Protein AF-A0A497J3U7-F1 (afdb_monomer)

Solvent-accessible surface area (backbone atoms only — not comparable to full-atom values): 6520 Å² total; per-residue (Å²): 131,56,75,64,60,51,53,58,57,56,73,70,53,87,47,72,65,55,49,49,55,50,43,48,68,78,39,60,72,33,72,82,31,69,68,55,36,50,53,52,45,35,46,75,74,69,71,41,90,77,84,72,65,61,58,46,70,77,36,98,50,62,67,81,52,70,65,60,56,50,49,52,52,49,58,45,38,74,74,70,42,89,62,80,85,50,68,68,59,48,52,53,50,53,53,51,53,52,53,52,57,52,54,71,68,77,111

Mean predicted aligned error: 8.09 Å

pLDDT: mean 82.5, std 11.0, range [46.22, 96.75]

Structure (mmCIF, N/CA/C/O backbone):
data_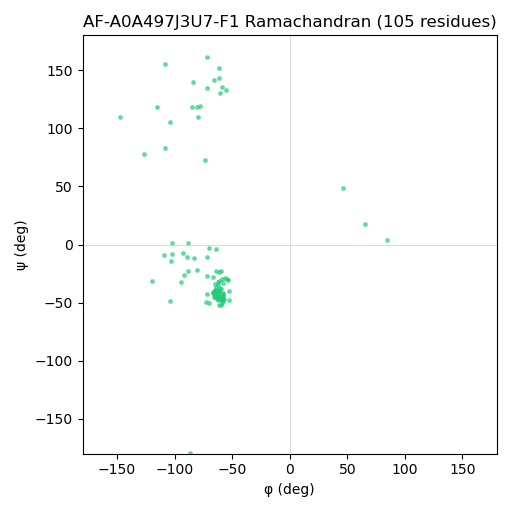AF-A0A497J3U7-F1
#
_entry.id   AF-A0A497J3U7-F1
#
loop_
_atom_site.group_PDB
_atom_site.id
_atom_site.type_symbol
_atom_site.label_atom_id
_atom_site.label_alt_id
_atom_site.label_comp_id
_atom_site.label_asym_id
_atom_site.label_entity_id
_atom_site.label_seq_id
_atom_site.pdbx_PDB_ins_code
_atom_site.Cartn_x
_atom_site.Cartn_y
_atom_site.Cartn_z
_atom_site.occupancy
_atom_site.B_iso_or_equiv
_atom_site.auth_seq_id
_atom_site.auth_comp_id
_atom_site.auth_asym_id
_atom_site.auth_atom_id
_atom_site.pdbx_PDB_model_num
ATOM 1 N N . MET A 1 1 ? 17.984 -18.707 -13.369 1.00 55.88 1 MET A N 1
ATOM 2 C CA . MET A 1 1 ? 16.718 -18.991 -12.676 1.00 55.88 1 MET A CA 1
ATOM 3 C C . MET A 1 1 ? 15.588 -18.721 -13.643 1.00 55.88 1 MET A C 1
ATOM 5 O O . MET 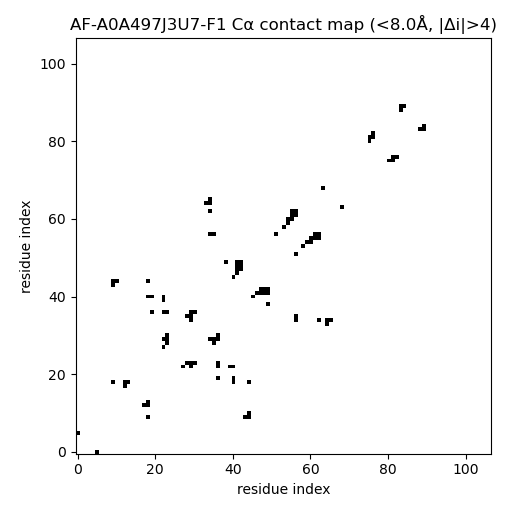A 1 1 ? 15.603 -17.660 -14.263 1.00 55.88 1 MET A O 1
ATOM 9 N N . SER A 1 2 ? 14.676 -19.670 -13.824 1.00 68.25 2 SER A N 1
ATOM 10 C CA . SER A 1 2 ? 13.475 -19.472 -14.640 1.00 68.25 2 SER A CA 1
ATOM 11 C C . SER A 1 2 ? 12.486 -18.536 -13.926 1.00 68.25 2 SER A C 1
ATOM 13 O O . SER A 1 2 ? 12.563 -18.333 -12.711 1.00 68.25 2 SER A O 1
ATOM 15 N N . ASN A 1 3 ? 11.542 -17.952 -14.672 1.00 68.00 3 ASN A N 1
ATOM 16 C CA . ASN A 1 3 ? 10.451 -17.163 -14.079 1.00 68.00 3 ASN A CA 1
ATOM 17 C C . ASN A 1 3 ? 9.610 -17.993 -13.091 1.00 68.00 3 ASN A C 1
ATOM 19 O O . ASN A 1 3 ? 9.103 -17.457 -12.112 1.00 68.00 3 ASN A O 1
ATOM 23 N N . GLU A 1 4 ? 9.520 -19.300 -13.319 1.00 67.06 4 GLU A N 1
ATOM 24 C CA . GLU A 1 4 ? 8.743 -20.243 -12.517 1.00 67.06 4 GLU A CA 1
ATOM 25 C C . GLU A 1 4 ? 9.390 -20.495 -11.141 1.00 67.06 4 GLU A C 1
ATOM 27 O O . GLU A 1 4 ? 8.727 -20.404 -10.108 1.00 67.06 4 GLU A O 1
ATOM 32 N N . GLU A 1 5 ? 10.719 -20.658 -11.094 1.00 66.38 5 GLU A N 1
ATOM 33 C CA . GLU A 1 5 ? 11.487 -20.769 -9.840 1.00 66.38 5 GLU A CA 1
ATOM 34 C C . GLU A 1 5 ? 11.383 -19.496 -8.982 1.00 66.38 5 GLU A C 1
ATOM 36 O O . GLU A 1 5 ? 11.357 -19.542 -7.747 1.00 66.38 5 GLU A O 1
ATOM 41 N N . ILE A 1 6 ? 11.318 -18.335 -9.640 1.00 67.56 6 ILE A N 1
ATOM 42 C CA . ILE A 1 6 ? 11.141 -17.037 -8.986 1.00 67.56 6 ILE A CA 1
ATOM 43 C C . ILE A 1 6 ? 9.763 -16.951 -8.319 1.00 67.56 6 ILE A C 1
ATOM 45 O O . ILE A 1 6 ? 9.666 -16.517 -7.167 1.00 67.56 6 ILE A O 1
ATOM 49 N N . GLU A 1 7 ? 8.710 -17.377 -9.012 1.00 68.62 7 GLU A N 1
ATOM 50 C CA . GLU A 1 7 ? 7.343 -17.350 -8.489 1.00 68.62 7 GLU A CA 1
ATOM 51 C C . GLU A 1 7 ? 7.155 -18.294 -7.296 1.00 68.62 7 GLU A C 1
ATOM 53 O O . GLU A 1 7 ? 6.533 -17.917 -6.297 1.00 68.62 7 GLU A O 1
ATOM 58 N N . GLU A 1 8 ? 7.737 -19.492 -7.339 1.00 70.56 8 GLU A N 1
ATOM 59 C CA . GLU A 1 8 ? 7.705 -20.418 -6.204 1.00 70.56 8 GLU A CA 1
ATOM 60 C C . GLU A 1 8 ? 8.468 -19.889 -4.985 1.00 70.56 8 GLU A C 1
ATOM 62 O O . GLU A 1 8 ? 7.991 -20.012 -3.852 1.00 70.56 8 GLU A O 1
ATOM 67 N N . GLY A 1 9 ? 9.627 -19.259 -5.200 1.00 68.75 9 GLY A N 1
ATOM 68 C CA . GLY A 1 9 ? 10.395 -18.615 -4.134 1.00 68.75 9 GLY A CA 1
ATOM 69 C C . GLY A 1 9 ? 9.630 -17.464 -3.474 1.00 68.75 9 GLY A C 1
ATOM 70 O O . GLY A 1 9 ? 9.624 -17.343 -2.248 1.00 68.75 9 GLY A O 1
ATOM 71 N N . VAL A 1 10 ? 8.919 -16.663 -4.273 1.00 72.88 10 VAL A N 1
ATOM 72 C CA . VAL A 1 10 ? 8.067 -15.555 -3.811 1.00 72.88 10 VAL A CA 1
ATOM 73 C C . VAL A 1 10 ? 6.931 -16.042 -2.905 1.00 72.88 10 VAL A C 1
ATOM 75 O O . VAL A 1 10 ? 6.683 -15.429 -1.863 1.00 72.88 10 VAL A O 1
ATOM 78 N N . LYS A 1 11 ? 6.289 -17.172 -3.232 1.00 72.81 11 LYS A N 1
ATOM 79 C CA . LYS A 1 11 ? 5.196 -17.750 -2.424 1.00 72.81 11 LYS A CA 1
ATOM 80 C C . LYS A 1 11 ? 5.625 -18.150 -1.005 1.00 72.81 11 LYS A C 1
ATOM 82 O O . LYS A 1 11 ? 4.779 -18.213 -0.116 1.00 72.81 11 LYS A O 1
ATOM 87 N N . ARG A 1 12 ? 6.918 -18.406 -0.767 1.00 76.38 12 ARG A N 1
ATOM 88 C CA . ARG A 1 12 ? 7.447 -18.827 0.547 1.00 76.38 12 ARG A CA 1
ATOM 89 C C . ARG A 1 12 ? 7.716 -17.663 1.512 1.00 76.38 12 ARG A C 1
ATOM 91 O O . ARG A 1 12 ? 7.939 -17.917 2.694 1.00 76.38 12 ARG A O 1
ATOM 98 N N . LEU A 1 13 ? 7.690 -16.413 1.041 1.00 82.19 13 LEU A N 1
ATOM 99 C CA . LEU A 1 13 ? 7.988 -15.224 1.850 1.00 82.19 13 LEU A CA 1
ATOM 100 C C . LEU A 1 13 ? 6.789 -14.843 2.733 1.00 82.19 13 LEU A C 1
ATOM 102 O O . LEU A 1 13 ? 5.700 -14.519 2.237 1.00 82.19 13 LEU A O 1
ATOM 106 N N . LYS A 1 14 ? 6.999 -14.856 4.053 1.00 78.19 14 LYS A N 1
ATOM 107 C CA . LYS A 1 14 ? 5.935 -14.711 5.057 1.00 78.19 14 LYS A CA 1
ATOM 108 C C . LYS A 1 14 ? 5.765 -13.273 5.527 1.00 78.19 14 LYS A C 1
ATOM 110 O O . LYS A 1 14 ? 4.645 -12.880 5.849 1.00 78.19 14 LYS A O 1
ATOM 115 N N . THR A 1 15 ? 6.840 -12.487 5.565 1.00 89.25 15 THR A N 1
ATOM 116 C CA . THR A 1 15 ? 6.798 -11.115 6.097 1.00 89.25 15 THR A CA 1
ATOM 117 C C . THR A 1 15 ? 6.909 -10.055 5.001 1.00 89.25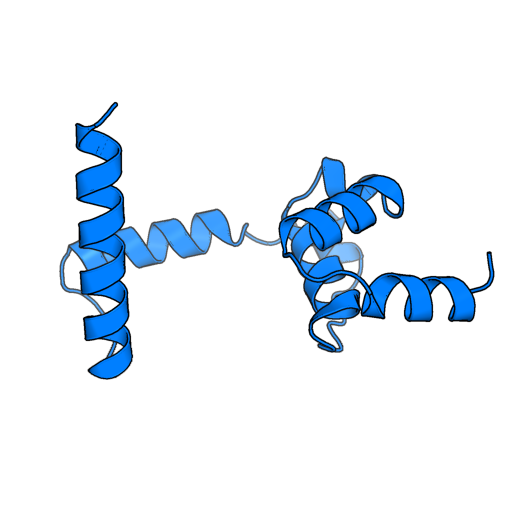 15 THR A C 1
ATOM 119 O O . THR A 1 15 ? 7.461 -10.289 3.925 1.00 89.25 15 THR A O 1
ATOM 122 N N . ILE A 1 16 ? 6.393 -8.852 5.276 1.00 89.69 16 ILE A N 1
ATOM 123 C CA . ILE A 1 16 ? 6.553 -7.695 4.378 1.00 89.69 16 ILE A CA 1
ATOM 124 C C . ILE A 1 16 ? 8.042 -7.373 4.189 1.00 89.69 16 ILE A C 1
ATOM 126 O O . ILE A 1 16 ? 8.466 -7.067 3.079 1.00 89.69 16 ILE A O 1
ATOM 130 N N . GLU A 1 17 ? 8.848 -7.492 5.246 1.00 91.19 17 GLU A N 1
ATOM 131 C CA . GLU A 1 17 ? 10.288 -7.231 5.196 1.00 91.19 17 GLU A CA 1
ATOM 132 C C . GLU A 1 17 ? 11.015 -8.192 4.247 1.00 91.19 17 GLU A C 1
ATOM 134 O O . GLU A 1 17 ? 11.791 -7.755 3.400 1.00 91.19 17 GLU A O 1
ATOM 139 N N . GLU A 1 18 ? 10.731 -9.493 4.335 1.00 92.44 18 GLU A N 1
ATOM 140 C CA . GLU A 1 18 ? 11.293 -10.508 3.438 1.00 92.44 18 GLU A CA 1
ATOM 141 C C . GLU A 1 18 ? 10.956 -10.217 1.970 1.00 92.44 18 GLU A C 1
ATOM 143 O O . GLU A 1 18 ? 11.823 -10.286 1.095 1.00 92.44 18 GLU A O 1
ATOM 148 N N . ARG A 1 19 ? 9.707 -9.825 1.709 1.00 93.19 19 ARG A N 1
ATOM 149 C CA . ARG A 1 19 ? 9.217 -9.441 0.380 1.00 93.19 19 ARG A CA 1
ATOM 150 C C . ARG A 1 19 ? 9.914 -8.193 -0.153 1.00 93.19 19 ARG A C 1
ATOM 152 O O . ARG A 1 19 ? 10.365 -8.183 -1.298 1.00 93.19 19 ARG A O 1
ATOM 159 N N . VAL A 1 20 ? 10.072 -7.165 0.679 1.00 94.75 20 VAL A N 1
ATOM 160 C CA . VAL A 1 20 ? 10.804 -5.941 0.318 1.00 94.75 20 VAL A CA 1
ATOM 161 C C . VAL A 1 20 ? 12.279 -6.248 0.058 1.00 94.75 20 VAL A C 1
ATOM 163 O O . VAL A 1 20 ? 12.811 -5.831 -0.969 1.00 94.75 20 VAL A O 1
ATOM 166 N N . ARG A 1 21 ? 12.936 -7.038 0.915 1.00 94.62 21 ARG A N 1
ATOM 167 C CA . ARG A 1 21 ? 14.334 -7.457 0.722 1.00 94.62 21 ARG A CA 1
ATOM 168 C C . ARG A 1 21 ? 14.514 -8.196 -0.605 1.00 94.62 21 ARG A C 1
ATOM 170 O O . ARG A 1 21 ? 15.475 -7.931 -1.329 1.00 94.62 21 ARG A O 1
ATOM 177 N N . TRP A 1 22 ? 13.578 -9.079 -0.953 1.00 94.50 22 TRP A N 1
ATOM 178 C CA . TRP A 1 22 ? 13.578 -9.770 -2.240 1.00 94.50 22 TRP A CA 1
ATOM 179 C C . TRP A 1 22 ? 13.453 -8.789 -3.418 1.00 94.50 22 TRP A C 1
ATOM 181 O O . TRP A 1 22 ? 14.234 -8.889 -4.366 1.00 94.50 22 TRP A O 1
ATOM 191 N N . LEU A 1 23 ? 12.561 -7.794 -3.350 1.00 93.81 23 LEU A N 1
ATOM 192 C CA . LEU A 1 23 ? 12.433 -6.771 -4.399 1.00 93.81 23 LEU A CA 1
ATOM 193 C C . LEU A 1 23 ? 13.701 -5.938 -4.562 1.00 93.81 23 LEU A C 1
ATOM 195 O O . LEU A 1 23 ? 14.197 -5.802 -5.675 1.00 93.81 23 LEU A O 1
ATOM 199 N N . LEU A 1 24 ? 14.267 -5.439 -3.461 1.00 94.56 24 LEU A N 1
ATOM 200 C CA . LEU A 1 24 ? 15.488 -4.631 -3.493 1.00 94.56 24 LEU A CA 1
ATOM 201 C C . LEU A 1 24 ? 16.676 -5.414 -4.069 1.00 94.56 24 LEU A C 1
ATOM 203 O O . LEU A 1 24 ? 17.554 -4.825 -4.707 1.00 94.56 24 LEU A O 1
ATOM 207 N N . LYS A 1 25 ? 16.724 -6.736 -3.864 1.00 94.44 25 LYS A N 1
ATOM 208 C CA . LYS A 1 25 ? 17.752 -7.608 -4.446 1.00 94.44 25 LYS A CA 1
ATOM 209 C C . LYS A 1 25 ? 17.546 -7.819 -5.950 1.00 94.44 25 LYS A C 1
ATOM 211 O O . LYS A 1 25 ? 18.503 -7.655 -6.699 1.00 94.44 25 LYS A O 1
ATOM 216 N N . ASN A 1 26 ? 16.332 -8.169 -6.377 1.00 91.12 26 ASN A N 1
ATOM 217 C CA . ASN A 1 26 ? 16.045 -8.609 -7.751 1.00 91.12 26 ASN A CA 1
ATOM 218 C C . ASN A 1 26 ? 15.705 -7.464 -8.721 1.00 91.12 26 ASN A C 1
ATOM 220 O O . ASN A 1 26 ? 15.889 -7.609 -9.926 1.00 91.12 26 ASN A O 1
ATOM 224 N N . PHE A 1 27 ? 15.256 -6.314 -8.216 1.00 89.81 27 PHE A N 1
ATOM 225 C CA . PHE A 1 27 ? 14.931 -5.126 -9.006 1.00 89.81 27 PHE A CA 1
ATOM 226 C C . PHE A 1 27 ? 15.685 -3.904 -8.459 1.00 89.81 27 PHE A C 1
ATOM 228 O O . PHE A 1 27 ? 15.085 -3.072 -7.788 1.00 89.81 27 PHE A O 1
ATOM 235 N N . PRO A 1 28 ? 16.990 -3.730 -8.748 1.00 90.19 28 PRO A N 1
ATOM 236 C CA . PRO A 1 28 ? 17.807 -2.673 -8.137 1.00 90.19 28 PRO A CA 1
ATOM 237 C C . PRO A 1 28 ? 17.243 -1.253 -8.280 1.00 90.19 28 PRO A C 1
ATOM 239 O O . PRO A 1 28 ? 17.433 -0.424 -7.395 1.00 90.19 28 PRO A O 1
ATOM 242 N N . ALA A 1 29 ? 16.495 -0.985 -9.352 1.00 85.19 29 ALA A N 1
ATOM 243 C CA . ALA A 1 29 ? 15.791 0.275 -9.567 1.00 85.19 29 ALA A CA 1
ATOM 244 C C . ALA A 1 29 ? 14.828 0.649 -8.420 1.00 85.19 29 ALA A C 1
ATOM 246 O O . ALA A 1 29 ? 14.622 1.831 -8.164 1.00 85.19 29 ALA A O 1
ATOM 247 N N . THR A 1 30 ? 14.265 -0.327 -7.695 1.00 89.50 30 THR A N 1
ATOM 248 C CA . THR A 1 30 ? 13.350 -0.072 -6.567 1.00 89.50 30 THR A CA 1
ATOM 249 C C . THR A 1 30 ? 14.063 0.481 -5.336 1.00 89.50 30 THR A C 1
ATOM 251 O O . THR A 1 30 ? 13.400 0.904 -4.400 1.00 89.50 30 THR A O 1
ATOM 254 N N . ARG A 1 31 ? 15.403 0.474 -5.302 1.00 90.62 31 ARG A N 1
ATOM 255 C CA . ARG A 1 31 ? 16.185 1.076 -4.207 1.00 90.62 31 ARG A CA 1
ATOM 256 C C .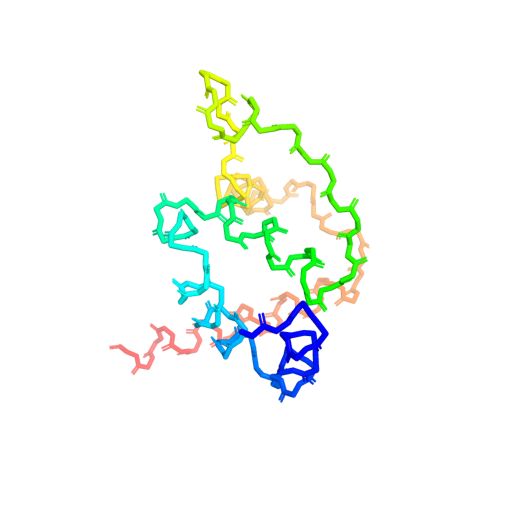 ARG A 1 31 ? 16.152 2.600 -4.239 1.00 90.62 31 ARG A C 1
ATOM 258 O O . ARG A 1 31 ? 16.332 3.229 -3.207 1.00 90.62 31 ARG A O 1
ATOM 265 N N . ASN A 1 32 ? 15.953 3.169 -5.426 1.00 86.56 32 ASN A N 1
ATOM 266 C CA . ASN A 1 32 ? 16.035 4.608 -5.660 1.00 86.56 32 ASN A CA 1
ATOM 267 C C . ASN A 1 32 ? 14.654 5.268 -5.769 1.00 86.56 32 ASN A C 1
ATOM 269 O O . ASN A 1 32 ? 14.577 6.492 -5.853 1.00 86.56 32 ASN A O 1
ATOM 273 N N . ASP A 1 33 ? 13.578 4.477 -5.816 1.00 85.06 33 ASP A N 1
ATOM 274 C CA . ASP A 1 33 ? 12.225 4.975 -6.044 1.00 85.06 33 ASP A CA 1
ATOM 275 C C . ASP A 1 33 ? 11.179 4.132 -5.293 1.00 85.06 33 ASP A C 1
ATOM 277 O O . ASP A 1 33 ? 10.877 2.990 -5.660 1.00 85.06 33 ASP A O 1
ATOM 281 N N . ASP A 1 34 ? 10.595 4.731 -4.253 1.00 86.38 34 ASP A N 1
ATOM 282 C CA . ASP A 1 34 ? 9.544 4.123 -3.428 1.00 86.38 34 ASP A CA 1
ATOM 283 C C . ASP A 1 34 ? 8.267 3.816 -4.222 1.00 86.38 34 ASP A C 1
ATOM 285 O O . ASP A 1 34 ? 7.567 2.842 -3.936 1.00 86.38 34 ASP A O 1
ATOM 289 N N . THR A 1 35 ? 7.949 4.630 -5.233 1.00 85.56 35 THR A N 1
ATOM 290 C CA . THR A 1 35 ? 6.793 4.401 -6.110 1.00 85.56 35 THR A CA 1
ATOM 291 C C . THR A 1 35 ? 7.016 3.123 -6.901 1.00 85.56 35 THR A C 1
ATOM 293 O O . THR A 1 35 ? 6.123 2.279 -6.988 1.00 85.56 35 THR A O 1
ATOM 296 N N . TRP A 1 36 ? 8.226 2.933 -7.425 1.00 85.81 36 TRP A N 1
ATOM 297 C CA . TRP A 1 36 ? 8.575 1.715 -8.143 1.00 85.81 36 TRP A CA 1
ATOM 298 C C . TRP A 1 36 ? 8.595 0.482 -7.240 1.00 85.81 36 TRP A C 1
ATOM 300 O O . TRP A 1 36 ? 8.086 -0.572 -7.632 1.00 85.81 36 TRP A O 1
ATOM 310 N N . LEU A 1 37 ? 9.117 0.617 -6.017 1.00 90.12 37 LEU A N 1
ATOM 311 C CA . LEU A 1 37 ? 9.073 -0.445 -5.013 1.00 90.12 37 LEU A CA 1
ATOM 312 C C . LEU A 1 37 ? 7.632 -0.885 -4.723 1.00 90.12 37 LEU A C 1
ATOM 314 O O . LEU A 1 37 ? 7.341 -2.081 -4.737 1.00 90.12 37 LEU A O 1
ATOM 318 N N . LEU A 1 38 ? 6.724 0.073 -4.525 1.00 89.88 38 LEU A N 1
ATOM 319 C CA . LEU A 1 38 ? 5.314 -0.183 -4.234 1.00 89.88 38 LEU A CA 1
ATOM 320 C C . LEU A 1 38 ? 4.600 -0.884 -5.401 1.00 89.88 38 LEU A C 1
ATOM 322 O O . LEU A 1 38 ? 3.917 -1.886 -5.198 1.00 89.88 38 LEU A O 1
ATOM 326 N N . ILE A 1 39 ? 4.809 -0.404 -6.631 1.00 86.69 39 ILE A N 1
ATOM 327 C CA . ILE A 1 39 ? 4.227 -1.000 -7.844 1.00 86.69 39 ILE A CA 1
ATOM 328 C C . ILE A 1 39 ? 4.683 -2.451 -8.001 1.00 86.69 39 ILE A C 1
ATOM 330 O O . ILE A 1 39 ? 3.871 -3.340 -8.269 1.00 86.69 39 ILE A O 1
ATOM 334 N N . ARG A 1 40 ? 5.981 -2.710 -7.809 1.00 87.62 40 ARG A N 1
ATOM 335 C CA . ARG A 1 40 ? 6.530 -4.066 -7.875 1.00 87.62 40 ARG A CA 1
ATOM 336 C C . ARG A 1 40 ? 5.985 -4.948 -6.761 1.00 87.62 40 ARG A C 1
ATOM 338 O O . ARG A 1 40 ? 5.661 -6.101 -7.029 1.00 87.62 40 ARG A O 1
ATOM 345 N N . TYR A 1 41 ? 5.821 -4.413 -5.557 1.00 91.38 41 TYR A N 1
ATOM 346 C CA . TYR A 1 41 ? 5.229 -5.157 -4.453 1.00 91.38 41 TYR A CA 1
ATOM 347 C C . TYR A 1 41 ? 3.809 -5.625 -4.782 1.00 91.38 41 TYR A C 1
ATOM 349 O O . TYR A 1 41 ? 3.526 -6.820 -4.707 1.00 91.38 41 TYR A O 1
ATOM 357 N N . TRP A 1 42 ? 2.941 -4.716 -5.227 1.00 88.88 42 TRP A N 1
ATOM 358 C CA . TRP A 1 42 ? 1.561 -5.059 -5.574 1.00 88.88 42 TRP A CA 1
ATOM 359 C C . TRP A 1 42 ? 1.469 -6.077 -6.706 1.00 88.88 42 TRP A C 1
ATOM 361 O O . TRP A 1 42 ? 0.667 -7.007 -6.637 1.00 88.88 42 TRP A O 1
ATOM 371 N N . LYS A 1 43 ? 2.332 -5.934 -7.717 1.00 85.38 43 LYS A N 1
ATOM 372 C CA . LYS A 1 43 ? 2.394 -6.858 -8.849 1.00 85.38 43 LYS A CA 1
ATOM 373 C C . LYS A 1 43 ? 2.836 -8.265 -8.438 1.00 85.38 43 LYS A C 1
ATOM 375 O O . LYS A 1 43 ? 2.266 -9.235 -8.921 1.00 85.38 43 LYS A O 1
ATOM 380 N N . HIS A 1 44 ? 3.858 -8.380 -7.589 1.00 86.12 44 HIS A N 1
ATOM 381 C CA . HIS A 1 44 ? 4.486 -9.668 -7.278 1.00 86.12 44 HIS A CA 1
ATOM 382 C C . HIS A 1 44 ? 3.880 -10.387 -6.065 1.00 86.12 44 HIS A C 1
ATOM 384 O O . HIS A 1 44 ? 3.956 -11.610 -6.008 1.00 86.12 44 HIS A O 1
ATOM 390 N N . PHE A 1 45 ? 3.284 -9.669 -5.108 1.00 88.94 45 PHE A N 1
ATOM 391 C CA . PHE A 1 45 ? 2.814 -10.270 -3.851 1.00 88.94 45 PHE A CA 1
ATOM 392 C C . PHE A 1 45 ? 1.317 -10.134 -3.599 1.00 88.94 45 PHE A C 1
ATOM 394 O O . PHE A 1 45 ? 0.740 -11.024 -2.980 1.00 88.94 45 PHE A O 1
ATOM 401 N N . ASP A 1 46 ? 0.691 -9.059 -4.079 1.00 85.50 46 ASP A N 1
ATOM 402 C CA . ASP A 1 46 ? -0.737 -8.811 -3.837 1.00 85.50 46 ASP A CA 1
ATOM 403 C C . ASP A 1 46 ? -1.607 -9.167 -5.055 1.00 85.50 46 ASP A C 1
ATOM 405 O O . ASP A 1 46 ? -2.824 -9.004 -5.019 1.00 85.50 46 ASP A O 1
ATOM 409 N N . GLY A 1 47 ? -0.992 -9.665 -6.136 1.00 79.88 47 GLY A N 1
ATOM 410 C CA . GLY A 1 47 ? -1.686 -10.123 -7.343 1.00 79.88 47 GLY A CA 1
ATOM 411 C C . GLY A 1 47 ? -2.414 -9.012 -8.098 1.00 79.88 47 GLY A C 1
ATOM 412 O O . GLY A 1 47 ? -3.294 -9.298 -8.907 1.00 79.88 47 GLY A O 1
ATOM 413 N N . LEU A 1 48 ? -2.079 -7.745 -7.838 1.00 77.69 48 LEU A N 1
ATOM 414 C CA . LEU A 1 48 ? -2.728 -6.617 -8.486 1.00 77.69 48 LEU A CA 1
ATOM 415 C C . LEU A 1 48 ? -2.107 -6.437 -9.882 1.00 77.69 48 LEU A C 1
ATOM 417 O O . LEU A 1 48 ? -0.906 -6.151 -9.970 1.00 77.69 48 LEU A O 1
ATOM 421 N N . PRO A 1 49 ? -2.879 -6.565 -10.981 1.00 70.88 49 PRO A N 1
ATOM 422 C CA . PRO A 1 49 ? -2.382 -6.313 -12.329 1.00 70.88 49 PRO A CA 1
ATOM 423 C C . PRO A 1 49 ? -2.229 -4.801 -12.535 1.00 70.88 49 PRO A C 1
ATOM 425 O O . PRO A 1 49 ? -3.017 -4.146 -13.212 1.00 70.88 49 PR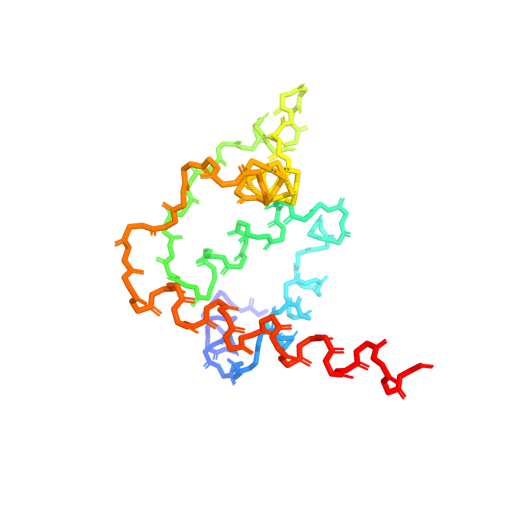O A O 1
ATOM 428 N N . VAL A 1 50 ? -1.219 -4.215 -11.893 1.00 68.31 50 VAL A N 1
ATOM 429 C CA . VAL A 1 50 ? -0.900 -2.796 -12.023 1.00 68.31 50 VAL A CA 1
ATOM 430 C C . VAL A 1 50 ? -0.138 -2.598 -13.322 1.00 68.31 50 VAL A C 1
ATOM 432 O O . VAL A 1 50 ? 1.025 -2.990 -13.441 1.00 68.31 50 VAL A O 1
ATOM 435 N N . PHE A 1 51 ? -0.788 -1.959 -14.292 1.00 71.19 51 PHE A N 1
ATOM 436 C CA . PHE A 1 51 ? -0.122 -1.432 -15.474 1.00 71.19 51 PHE A CA 1
ATOM 437 C C . PHE A 1 51 ? 0.018 0.082 -15.341 1.00 71.19 51 PHE A C 1
ATOM 439 O O . PHE A 1 51 ? -0.949 0.828 -15.483 1.00 71.19 51 PHE A O 1
ATOM 446 N N . ILE A 1 52 ? 1.236 0.536 -15.057 1.00 72.25 52 ILE A N 1
ATOM 447 C CA . ILE A 1 52 ? 1.593 1.953 -15.106 1.00 72.25 52 ILE A CA 1
ATOM 448 C C . ILE A 1 52 ? 2.631 2.093 -16.216 1.00 72.25 52 ILE A C 1
ATOM 450 O O . ILE A 1 52 ? 3.690 1.474 -16.112 1.00 72.25 52 ILE A O 1
ATOM 454 N N . PRO A 1 53 ? 2.350 2.865 -17.281 1.00 71.69 53 PRO A N 1
ATOM 455 C CA . PRO A 1 53 ? 3.315 3.061 -18.353 1.00 71.69 53 PRO A CA 1
ATOM 456 C C . PRO A 1 53 ? 4.617 3.664 -17.817 1.00 71.69 53 PRO A C 1
ATOM 458 O O . PRO A 1 53 ? 4.574 4.653 -17.081 1.00 71.69 53 PRO A O 1
ATOM 461 N N . ASP A 1 54 ? 5.762 3.137 -18.254 1.00 67.44 54 ASP A N 1
ATOM 462 C CA . ASP A 1 54 ? 7.089 3.524 -17.748 1.00 67.44 54 ASP A CA 1
ATOM 463 C C . ASP A 1 54 ? 7.348 5.035 -17.817 1.00 67.44 54 ASP A C 1
ATOM 465 O O . ASP A 1 54 ? 8.004 5.593 -16.944 1.00 67.44 54 ASP A O 1
ATOM 469 N N . LYS A 1 55 ? 6.756 5.741 -18.790 1.00 69.19 55 LYS A N 1
ATOM 470 C CA . LYS A 1 55 ? 6.841 7.209 -18.921 1.00 69.19 55 LYS A CA 1
ATOM 471 C C . LYS A 1 55 ? 6.303 7.998 -17.717 1.00 69.19 55 LYS A C 1
ATOM 473 O O . LYS A 1 55 ? 6.679 9.153 -17.552 1.00 69.19 55 LYS A O 1
ATOM 478 N N . PHE A 1 56 ? 5.418 7.413 -16.909 1.00 67.25 56 PHE A N 1
ATOM 479 C CA . PHE A 1 56 ? 4.892 8.033 -15.684 1.00 67.25 56 PHE A CA 1
ATOM 480 C C . PHE A 1 56 ? 5.747 7.724 -14.448 1.00 67.25 56 PHE A C 1
ATOM 482 O 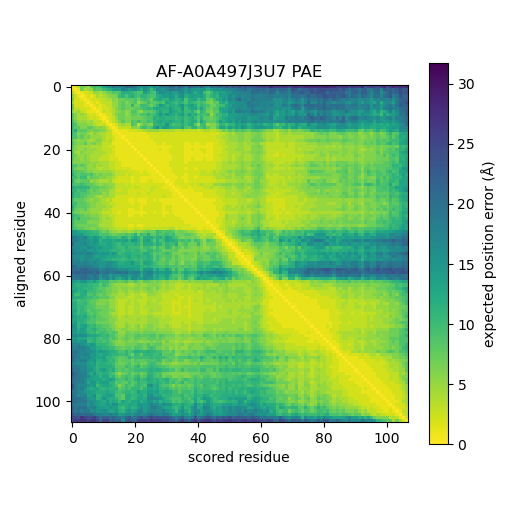O . PHE A 1 56 ? 5.547 8.313 -13.391 1.00 67.25 56 PHE A O 1
ATOM 489 N N . ILE A 1 57 ? 6.692 6.796 -14.580 1.00 65.38 57 ILE A N 1
ATOM 490 C CA . ILE A 1 57 ? 7.585 6.365 -13.503 1.00 65.38 57 ILE A CA 1
ATOM 491 C C . ILE A 1 57 ? 8.969 6.983 -13.733 1.00 65.38 57 ILE A C 1
ATOM 493 O O . ILE A 1 57 ? 9.514 7.636 -12.852 1.00 65.38 57 ILE A O 1
ATOM 497 N N . TRP A 1 58 ? 9.487 6.862 -14.957 1.00 61.12 58 TRP A N 1
ATOM 498 C CA . TRP A 1 58 ? 10.844 7.250 -15.354 1.00 61.12 58 TRP A CA 1
ATOM 499 C C . TRP A 1 58 ? 10.912 8.491 -16.258 1.00 61.12 58 TRP A C 1
ATOM 501 O O . TRP A 1 58 ? 12.001 8.986 -16.532 1.00 61.12 58 TRP A O 1
ATOM 511 N N . GLY A 1 59 ? 9.777 9.000 -16.748 1.00 58.56 59 GLY A N 1
ATOM 512 C CA . GLY A 1 59 ? 9.734 10.203 -17.587 1.00 58.56 59 GLY A CA 1
ATOM 513 C C . GLY A 1 59 ? 9.656 11.513 -16.791 1.00 58.56 59 GLY A C 1
ATOM 514 O O . GLY A 1 59 ? 9.561 11.527 -15.566 1.00 58.56 59 GLY A O 1
ATOM 515 N N . ASN A 1 60 ? 9.601 12.645 -17.502 1.00 55.47 60 ASN A N 1
ATOM 516 C CA . ASN A 1 60 ? 9.482 13.994 -16.913 1.00 55.47 60 ASN A CA 1
ATOM 517 C C . ASN A 1 60 ? 8.170 14.245 -16.139 1.00 55.47 60 ASN A C 1
ATOM 519 O O . ASN A 1 60 ? 7.993 15.310 -15.551 1.00 55.47 60 ASN A O 1
ATOM 523 N N . LYS A 1 61 ? 7.236 13.287 -16.135 1.00 60.31 61 LYS A N 1
ATOM 524 C CA . LYS A 1 61 ? 6.000 13.328 -15.348 1.00 60.31 61 LYS A CA 1
ATOM 525 C C . LYS A 1 61 ? 6.103 12.316 -14.211 1.00 60.31 61 LYS A C 1
ATOM 527 O O . LYS A 1 61 ? 5.614 11.199 -14.345 1.00 60.31 61 LYS A O 1
ATOM 532 N N . ARG A 1 62 ? 6.745 12.708 -13.108 1.00 68.19 62 ARG A N 1
ATOM 533 C CA . ARG A 1 62 ? 6.805 11.889 -11.890 1.00 68.19 62 ARG A CA 1
ATOM 534 C C . ARG A 1 62 ? 5.446 11.878 -11.197 1.00 68.19 62 ARG A C 1
ATOM 536 O O . ARG A 1 62 ? 4.827 12.929 -11.027 1.00 68.19 62 ARG A O 1
ATOM 543 N N . LEU A 1 63 ? 4.997 10.701 -10.776 1.00 79.56 63 LEU A N 1
ATOM 544 C CA . LEU A 1 63 ? 3.828 10.574 -9.910 1.00 79.56 63 LEU A CA 1
ATOM 545 C C . LEU A 1 63 ? 4.118 11.197 -8.537 1.00 79.56 63 LEU A C 1
ATOM 547 O O . LEU A 1 63 ? 5.214 11.060 -7.992 1.00 79.56 63 LEU A O 1
ATOM 551 N N . THR A 1 64 ? 3.122 11.868 -7.955 1.00 83.50 64 THR A N 1
ATOM 552 C CA . THR A 1 64 ? 3.207 12.325 -6.563 1.00 83.50 64 THR A CA 1
ATOM 553 C C . THR A 1 64 ? 3.381 11.118 -5.649 1.00 83.50 64 THR A C 1
ATOM 555 O O . THR A 1 64 ? 2.611 10.161 -5.736 1.00 83.50 64 THR A O 1
ATOM 558 N N . SER A 1 65 ? 4.360 11.168 -4.744 1.00 82.81 65 SER A 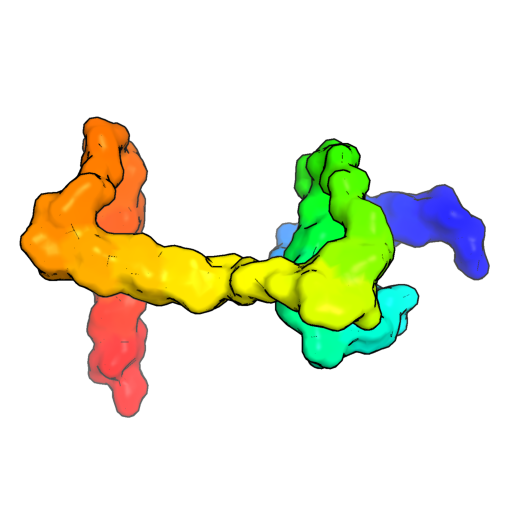N 1
ATOM 559 C CA . SER A 1 65 ? 4.634 10.035 -3.861 1.00 82.81 65 SER A CA 1
ATOM 560 C C . SER A 1 65 ? 3.438 9.705 -2.963 1.00 82.81 65 SER A C 1
ATOM 562 O O . SER A 1 65 ? 2.745 10.593 -2.445 1.00 82.81 65 SER A O 1
ATOM 564 N N . PHE A 1 66 ? 3.231 8.407 -2.731 1.00 85.81 66 PHE A N 1
ATOM 565 C CA . PHE A 1 66 ? 2.200 7.907 -1.820 1.00 85.81 66 PHE A CA 1
ATOM 566 C C . PHE A 1 66 ? 2.297 8.565 -0.438 1.00 85.81 66 PHE A C 1
ATOM 568 O O . PHE A 1 66 ? 1.286 8.952 0.145 1.00 85.81 66 PHE A O 1
ATOM 575 N N . GLU A 1 67 ? 3.516 8.758 0.062 1.00 86.56 67 GLU A N 1
ATOM 576 C CA . GLU A 1 67 ? 3.783 9.376 1.358 1.00 86.56 67 GLU A CA 1
ATOM 577 C C . GLU A 1 67 ? 3.347 10.841 1.437 1.00 86.56 67 GLU A C 1
ATOM 579 O O . GLU A 1 67 ? 2.783 11.267 2.448 1.00 86.56 67 GLU A O 1
ATOM 584 N N . SER A 1 68 ? 3.538 11.613 0.368 1.00 89.44 68 SER A N 1
ATOM 585 C CA . SER A 1 68 ? 3.053 12.994 0.310 1.00 89.44 68 SER A CA 1
ATOM 586 C C . SER A 1 68 ? 1.525 13.048 0.344 1.00 89.44 68 SER A C 1
ATOM 588 O O . SER A 1 68 ? 0.956 13.809 1.131 1.00 89.44 68 SER A O 1
ATOM 590 N N . ILE A 1 69 ? 0.852 12.177 -0.415 1.00 92.25 69 ILE A N 1
ATOM 591 C CA . ILE A 1 69 ? -0.615 12.047 -0.391 1.00 92.25 69 ILE A CA 1
ATOM 592 C C . ILE A 1 69 ? -1.092 11.599 1.000 1.00 92.25 69 ILE A C 1
ATOM 594 O O . ILE A 1 69 ? -2.037 12.164 1.559 1.00 92.25 69 ILE A O 1
ATOM 598 N N . ARG A 1 70 ? -0.417 10.611 1.602 1.00 93.25 70 ARG A N 1
ATOM 599 C CA . ARG A 1 70 ? -0.723 10.092 2.941 1.00 93.25 70 ARG A CA 1
ATOM 600 C C . ARG A 1 70 ? -0.625 11.190 3.997 1.00 93.25 70 ARG A C 1
ATOM 602 O O . ARG A 1 70 ? -1.554 11.326 4.796 1.00 93.25 70 ARG A O 1
ATOM 609 N N . ARG A 1 71 ? 0.458 11.974 3.995 1.00 92.56 71 ARG A N 1
ATOM 610 C CA . ARG A 1 71 ? 0.666 13.100 4.920 1.00 92.56 71 ARG A CA 1
ATOM 611 C C . ARG A 1 71 ? -0.376 14.196 4.725 1.00 92.56 71 ARG A C 1
ATOM 613 O O . ARG A 1 71 ? -0.935 14.673 5.710 1.00 92.56 71 ARG A O 1
ATOM 620 N N . ALA A 1 72 ? -0.697 14.550 3.479 1.00 96.75 72 ALA A N 1
ATOM 621 C CA . ALA A 1 72 ? -1.745 15.525 3.186 1.00 96.75 72 ALA A CA 1
ATOM 622 C C . ALA A 1 72 ? -3.099 15.078 3.761 1.00 96.75 72 ALA A C 1
ATOM 624 O O . ALA A 1 72 ? -3.735 15.830 4.500 1.00 96.75 72 ALA A O 1
ATOM 625 N N . ARG A 1 73 ? -3.487 13.814 3.533 1.00 94.81 73 ARG A N 1
ATOM 626 C CA . ARG A 1 73 ? -4.703 13.226 4.117 1.00 94.81 73 ARG A CA 1
ATOM 627 C C . ARG A 1 73 ? -4.693 13.286 5.644 1.00 94.81 73 ARG A C 1
ATOM 629 O O . ARG A 1 73 ? -5.707 13.623 6.244 1.00 94.81 73 ARG A O 1
ATOM 636 N N . GLN A 1 74 ? -3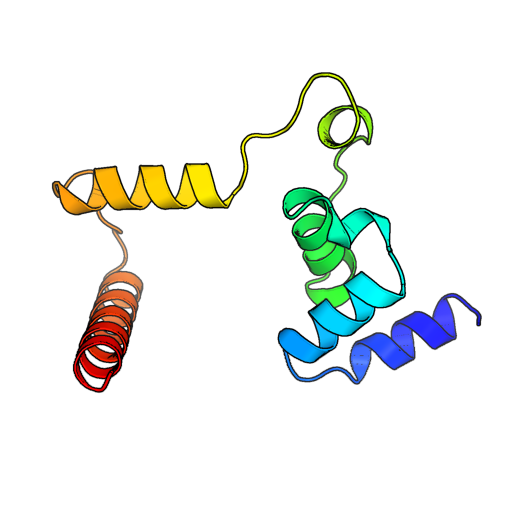.568 12.961 6.283 1.00 91.94 74 GLN A N 1
ATOM 637 C CA . GLN A 1 74 ? -3.445 13.036 7.742 1.00 91.94 74 GLN A CA 1
ATOM 638 C C . GLN A 1 74 ? -3.622 14.466 8.260 1.00 91.94 74 GLN A C 1
ATOM 640 O O . GLN A 1 74 ? -4.321 14.657 9.250 1.00 91.94 74 GLN A O 1
ATOM 645 N N . LYS A 1 75 ? -3.048 15.465 7.578 1.00 96.00 75 LYS A N 1
ATOM 646 C CA . LYS A 1 75 ? -3.175 16.882 7.947 1.00 96.00 75 LYS A CA 1
ATOM 647 C C . LYS A 1 75 ? -4.619 17.376 7.850 1.00 96.00 75 LYS A C 1
ATOM 649 O O . LYS A 1 75 ? -5.067 18.078 8.747 1.00 96.00 75 LYS A O 1
ATOM 654 N N . ILE A 1 76 ? -5.333 16.988 6.794 1.00 95.56 76 ILE A N 1
ATOM 655 C CA . ILE A 1 76 ? -6.763 17.287 6.614 1.00 95.56 76 ILE A CA 1
ATOM 656 C C . ILE A 1 76 ? -7.573 16.652 7.755 1.00 95.56 76 ILE A C 1
ATOM 658 O O . ILE A 1 76 ? -8.284 17.340 8.481 1.00 95.56 76 ILE A O 1
ATOM 662 N N . GLN A 1 77 ? -7.379 15.352 8.001 1.00 92.81 77 GLN A N 1
ATOM 663 C CA . GLN A 1 77 ? -8.130 14.625 9.031 1.00 92.81 77 GLN A CA 1
ATOM 664 C C . GLN A 1 77 ? -7.814 15.085 10.461 1.00 92.81 77 GLN A C 1
ATOM 666 O O . GLN A 1 77 ? -8.680 15.010 11.329 1.00 92.81 77 GLN A O 1
ATOM 671 N N . ALA A 1 78 ? -6.609 15.601 10.720 1.00 89.75 78 ALA A N 1
ATOM 672 C CA . ALA A 1 78 ? -6.245 16.172 12.017 1.00 89.75 78 ALA A CA 1
ATOM 673 C C . ALA A 1 78 ? -7.061 17.427 12.375 1.00 89.75 78 ALA A C 1
ATOM 675 O O . ALA A 1 78 ? -7.198 17.739 13.553 1.00 89.75 78 ALA A O 1
ATOM 676 N N . ARG A 1 79 ? -7.631 18.119 11.380 1.00 94.75 79 ARG A N 1
ATOM 677 C CA . ARG A 1 79 ? -8.510 19.284 11.574 1.00 94.75 79 ARG A CA 1
ATOM 678 C C . ARG A 1 79 ? -9.985 18.907 11.747 1.00 94.75 79 ARG A C 1
ATOM 680 O O . ARG A 1 79 ? -10.825 19.787 11.866 1.00 94.75 79 ARG A O 1
ATOM 687 N N . GLY A 1 80 ? -10.308 17.613 11.736 1.00 91.56 80 GLY A N 1
ATOM 688 C CA . GLY A 1 80 ? -11.688 17.122 11.782 1.00 91.56 80 GLY A CA 1
ATOM 689 C C . GLY A 1 80 ? -12.380 17.055 10.417 1.00 91.56 80 GLY A C 1
ATOM 690 O O . GLY A 1 80 ? -13.545 16.677 10.347 1.00 91.56 80 GLY A O 1
ATOM 691 N N . GLU A 1 81 ? -11.676 17.363 9.328 1.00 95.12 81 GLU A N 1
ATOM 692 C CA . GLU A 1 81 ? -12.226 17.333 7.972 1.00 95.12 81 GLU A CA 1
ATOM 693 C C . GLU A 1 81 ? -12.174 15.911 7.375 1.00 95.12 81 GLU A C 1
ATOM 695 O O . GLU A 1 81 ? -11.180 15.196 7.531 1.00 95.12 81 GLU A O 1
ATOM 700 N N . PHE A 1 82 ? -13.228 15.500 6.657 1.00 93.69 82 PHE A N 1
ATOM 701 C CA . PHE A 1 82 ? -13.303 14.228 5.909 1.00 93.69 82 PHE A CA 1
ATOM 702 C C . PHE A 1 82 ? -12.823 12.999 6.707 1.00 93.69 82 PHE A C 1
ATOM 704 O O . PHE A 1 82 ? -11.994 12.194 6.250 1.00 93.69 82 PHE A O 1
ATOM 711 N N . LEU A 1 83 ? -13.318 12.866 7.940 1.00 90.25 83 LEU A N 1
ATOM 712 C CA . LEU A 1 83 ? -13.024 11.716 8.790 1.00 90.25 83 LEU A CA 1
ATOM 713 C C . LEU A 1 83 ? -13.530 10.409 8.149 1.00 90.25 83 LEU A C 1
ATOM 715 O O . LEU A 1 83 ? -14.494 10.426 7.383 1.00 90.25 83 LEU A O 1
ATOM 719 N N . PRO A 1 84 ? -12.896 9.257 8.444 1.00 88.62 84 PRO A N 1
ATOM 720 C CA . PRO A 1 84 ? -13.391 7.969 7.971 1.00 88.62 84 PRO A CA 1
ATOM 721 C C . PRO A 1 84 ? -14.843 7.736 8.399 1.00 88.62 84 PRO A C 1
ATOM 723 O O . PRO A 1 84 ? -15.169 7.904 9.571 1.00 88.62 84 PRO A O 1
ATOM 726 N N . THR A 1 85 ? -15.683 7.304 7.462 1.00 91.69 85 THR A N 1
ATOM 727 C CA . THR A 1 85 ? -17.111 7.044 7.699 1.00 91.69 85 THR A CA 1
ATOM 728 C C . THR A 1 85 ? -17.377 5.689 8.356 1.00 91.69 85 THR A C 1
ATOM 730 O O . THR A 1 85 ? -18.403 5.520 9.003 1.00 91.69 85 THR A O 1
ATOM 733 N N . ASP A 1 86 ? -16.451 4.731 8.238 1.00 92.38 86 ASP A N 1
ATOM 734 C CA . ASP A 1 86 ? -16.578 3.397 8.833 1.00 92.38 86 ASP A CA 1
ATOM 735 C C . ASP A 1 86 ? -16.103 3.374 10.310 1.00 92.38 86 ASP A C 1
ATOM 737 O O . ASP A 1 86 ? -14.905 3.570 10.587 1.00 92.38 86 ASP A O 1
ATOM 741 N N . PRO A 1 87 ? -16.992 3.053 11.274 1.00 88.25 87 PRO A N 1
ATOM 742 C CA . PRO A 1 87 ? -16.650 2.933 12.691 1.00 88.25 87 PRO A CA 1
ATOM 743 C C . PRO A 1 87 ? -15.555 1.899 13.001 1.00 88.25 87 PRO A C 1
ATOM 745 O O . PRO A 1 87 ? -14.753 2.104 13.920 1.00 88.25 87 PRO A O 1
ATOM 748 N N . LYS A 1 88 ? -15.466 0.794 12.245 1.00 92.62 88 LYS A N 1
ATOM 749 C CA . LYS A 1 88 ? -14.432 -0.240 12.438 1.00 92.62 88 LYS A CA 1
ATOM 750 C C . LYS A 1 88 ? -13.049 0.310 12.103 1.00 92.62 88 LYS A C 1
ATOM 752 O O . LYS A 1 88 ? -12.090 0.089 12.851 1.00 92.62 88 LYS A O 1
ATOM 757 N N . ILE A 1 89 ? -12.953 1.079 11.019 1.00 86.75 89 ILE A N 1
ATOM 758 C CA . ILE A 1 89 ? -11.714 1.745 10.604 1.00 86.75 89 ILE A CA 1
ATOM 759 C C . ILE A 1 89 ? -11.300 2.798 11.634 1.00 86.75 89 ILE A C 1
ATOM 761 O O . ILE A 1 89 ? -10.127 2.844 12.015 1.00 86.75 89 ILE A O 1
ATOM 765 N N . LEU A 1 90 ? -12.248 3.590 12.147 1.00 85.19 90 LEU A N 1
ATOM 766 C CA . LEU A 1 90 ? -11.990 4.550 13.226 1.00 85.19 90 LEU A CA 1
ATOM 767 C C . LEU A 1 90 ? -11.433 3.863 14.480 1.00 85.19 90 LEU A C 1
ATOM 769 O O . LEU A 1 90 ? -10.400 4.287 15.005 1.00 85.19 90 LEU A O 1
ATOM 773 N N . LYS A 1 91 ? -12.067 2.774 14.934 1.00 88.69 91 LYS A N 1
ATOM 774 C CA . LYS A 1 91 ? -11.629 2.015 16.117 1.00 88.69 91 LYS A CA 1
ATOM 775 C C . LYS A 1 91 ? -10.222 1.444 15.934 1.00 88.69 91 LYS A C 1
ATOM 777 O O . LYS A 1 91 ? -9.376 1.601 16.816 1.00 88.69 91 LYS A O 1
ATOM 782 N N . ARG A 1 92 ? -9.940 0.838 14.773 1.00 87.06 92 ARG A N 1
ATOM 783 C CA . ARG A 1 92 ? -8.611 0.296 14.444 1.00 87.06 92 ARG A CA 1
ATOM 784 C C . ARG A 1 92 ? -7.538 1.386 14.449 1.00 87.06 92 ARG A C 1
ATOM 786 O O . ARG A 1 92 ? -6.477 1.184 15.035 1.00 87.06 92 ARG A O 1
ATOM 793 N N . ARG A 1 93 ? -7.815 2.544 13.838 1.00 84.12 93 ARG A N 1
ATOM 794 C CA . ARG A 1 93 ? -6.877 3.678 13.804 1.00 84.12 93 ARG A CA 1
ATOM 795 C C . ARG A 1 93 ? -6.603 4.234 15.198 1.00 84.12 93 ARG A C 1
ATOM 797 O O . ARG A 1 93 ? -5.439 4.423 15.534 1.00 84.12 93 ARG A O 1
ATOM 804 N N . LYS A 1 94 ? -7.638 4.422 16.026 1.00 84.75 94 LYS A N 1
ATOM 805 C CA . LYS A 1 94 ? -7.482 4.869 17.422 1.00 84.75 94 LYS A CA 1
ATOM 806 C C . LYS A 1 94 ? -6.588 3.922 18.225 1.00 84.75 94 LYS A C 1
ATOM 808 O O . LYS A 1 94 ? -5.664 4.386 18.884 1.00 84.75 94 LYS A O 1
ATOM 813 N N . LYS A 1 95 ? -6.814 2.605 18.114 1.00 88.38 95 LYS A N 1
ATOM 814 C CA . LYS A 1 95 ? -5.976 1.591 18.776 1.00 88.38 95 LYS A CA 1
ATOM 815 C C . LYS A 1 95 ? -4.516 1.701 18.335 1.00 88.38 95 LYS A C 1
ATOM 817 O O . LYS A 1 95 ? -3.631 1.743 19.177 1.00 88.38 95 LYS A O 1
ATOM 822 N N . MET A 1 96 ? -4.272 1.791 17.029 1.00 84.19 96 MET A N 1
ATOM 823 C CA . MET A 1 96 ? -2.910 1.871 16.500 1.00 84.19 96 MET A CA 1
ATOM 824 C C . MET A 1 96 ? -2.194 3.162 16.922 1.00 84.19 96 MET A C 1
ATOM 826 O O . MET A 1 96 ? -1.033 3.125 17.310 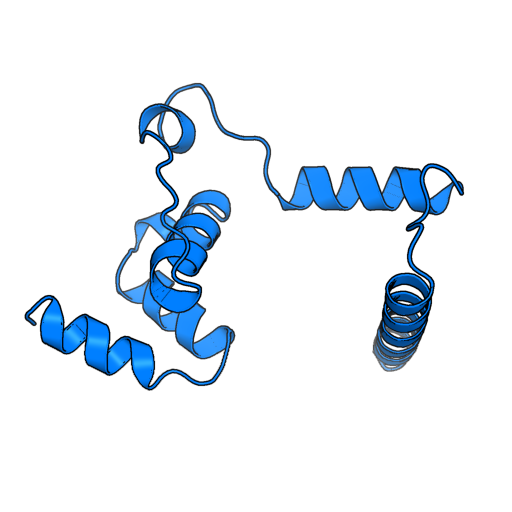1.00 84.19 96 MET A O 1
ATOM 830 N N . MET A 1 97 ? -2.894 4.301 16.919 1.00 84.00 97 MET A N 1
ATOM 831 C CA . MET A 1 97 ? -2.342 5.563 17.423 1.00 84.00 97 MET A CA 1
ATOM 832 C C . MET A 1 97 ? -1.965 5.486 18.905 1.00 84.00 97 MET A C 1
ATOM 834 O O . MET A 1 97 ? -0.964 6.077 19.295 1.00 84.00 97 MET A O 1
ATOM 838 N N . ALA A 1 98 ? -2.747 4.780 19.728 1.00 85.44 98 ALA A N 1
ATOM 839 C CA . ALA A 1 98 ? -2.424 4.584 21.139 1.00 85.44 98 ALA A CA 1
ATOM 840 C C . ALA A 1 98 ? -1.134 3.768 21.315 1.00 85.44 98 ALA A C 1
ATOM 842 O O . ALA A 1 98 ? -0.268 4.185 22.076 1.00 85.44 98 ALA A O 1
ATOM 843 N N . VAL A 1 99 ? -0.974 2.682 20.548 1.00 86.38 99 VAL A N 1
ATOM 844 C CA . VAL A 1 99 ? 0.250 1.858 20.550 1.00 86.38 99 VAL A CA 1
ATOM 845 C C . VAL A 1 99 ? 1.476 2.693 20.173 1.00 86.38 99 VAL A C 1
ATOM 847 O O . VAL A 1 99 ? 2.451 2.709 20.914 1.00 86.38 99 VAL A O 1
ATOM 850 N N . TYR A 1 100 ? 1.415 3.453 19.074 1.00 78.75 100 TYR A N 1
ATOM 851 C CA . TYR A 1 100 ? 2.541 4.302 18.661 1.00 78.75 100 TYR A CA 1
ATOM 852 C C . TYR A 1 100 ? 2.866 5.408 19.668 1.00 78.75 100 TYR A C 1
ATOM 854 O O . TYR A 1 100 ? 4.032 5.727 19.867 1.00 78.75 100 TYR A O 1
ATOM 862 N N . ARG A 1 101 ? 1.851 6.003 20.309 1.00 80.31 101 ARG A N 1
ATOM 863 C CA . ARG A 1 101 ? 2.068 7.002 21.368 1.00 80.31 101 ARG A CA 1
ATOM 864 C C . ARG A 1 101 ? 2.751 6.413 22.594 1.00 80.31 101 ARG A C 1
ATOM 866 O O . ARG A 1 101 ? 3.466 7.146 23.259 1.00 80.31 101 ARG A O 1
ATOM 873 N N . GLN A 1 102 ? 2.472 5.155 22.919 1.00 83.56 102 GLN A N 1
ATOM 874 C CA . GLN A 1 102 ? 3.137 4.467 24.016 1.00 83.56 102 GLN A CA 1
ATOM 875 C C . GLN A 1 102 ? 4.597 4.179 23.656 1.00 83.56 102 GLN A C 1
ATOM 877 O O . GLN A 1 102 ? 5.474 4.608 24.391 1.00 83.56 102 GLN A O 1
ATOM 882 N N . TYR A 1 103 ? 4.844 3.582 22.487 1.00 79.50 103 TYR A N 1
ATOM 883 C CA . TYR A 1 103 ? 6.198 3.331 21.984 1.00 79.50 103 TYR A CA 1
ATOM 884 C C . TYR A 1 103 ? 7.065 4.602 21.983 1.00 79.50 103 TYR A C 1
ATOM 886 O O . TYR A 1 103 ? 8.154 4.610 22.532 1.00 79.50 103 TYR A O 1
ATOM 894 N N . ALA A 1 104 ? 6.545 5.717 21.458 1.00 77.12 104 ALA A N 1
ATOM 895 C CA . ALA A 1 104 ? 7.281 6.984 21.379 1.00 77.12 104 ALA A CA 1
ATOM 896 C C . ALA A 1 104 ? 7.526 7.683 22.736 1.00 77.12 104 ALA A C 1
ATOM 898 O O . ALA A 1 104 ? 8.095 8.767 22.755 1.00 77.12 104 ALA A O 1
ATOM 899 N N . ARG A 1 105 ? 7.012 7.138 23.847 1.00 75.00 105 ARG A N 1
ATOM 900 C CA . ARG A 1 105 ? 7.295 7.602 25.220 1.00 75.00 105 ARG A CA 1
ATOM 901 C C . ARG A 1 105 ? 8.287 6.698 25.952 1.00 75.00 105 ARG A C 1
ATOM 903 O O . ARG A 1 105 ? 8.717 7.057 27.041 1.00 75.00 105 ARG A O 1
ATOM 910 N N . GLU A 1 106 ? 8.534 5.507 25.412 1.00 62.50 106 GLU A N 1
ATOM 911 C CA . GLU A 1 106 ? 9.458 4.506 25.954 1.00 62.50 106 GLU A CA 1
ATOM 912 C C . GLU A 1 106 ? 10.875 4.652 25.345 1.00 62.50 106 GLU A C 1
ATOM 914 O O . GLU A 1 106 ? 11.802 4.007 25.830 1.00 62.50 106 GLU A O 1
ATOM 919 N N . GLU A 1 107 ? 11.038 5.525 24.338 1.00 46.22 107 GLU A N 1
ATOM 920 C CA . GLU A 1 107 ? 12.310 6.086 23.832 1.00 46.22 107 GLU A CA 1
ATOM 921 C C . GLU A 1 107 ? 12.580 7.474 24.434 1.00 46.22 107 GLU A C 1
ATOM 923 O O . GLU A 1 107 ? 13.765 7.768 24.715 1.00 46.22 107 GLU A O 1
#

Sequence (107 aa):
MSNEEIEEGVKRLKTIEERVRWLLKNFPATRNDDTWLLIRYWKHFDGLPVFIPDKFIWGNKRLTSFESIRRARQKIQARGEFLPTDPKILKRRKKMMAVYRQYAREE

Secondary structure (DSSP, 8-state):
--HHHHHHHHHT--SHHHHHHHHHHH-GGGGS-HHHHHHHHHHHHS-------GGGTTSSSPPPPHHHHHHHHHHHHHTTTT--S-HHHHHHHHHHHHHHHHHHHH-

Foldseek 3Di:
DDPVVVLVVLVPDDDPVSLLVSCCVPPVVCVVPVVVSVQVSCVRPVVDPDDDPVCQPPNPNDDDDPVVVVVVVVVCVVVVHPDDPDPVVVVVVVVVVVVVVVVVVVD

Radius of gyration: 17.86 Å; Cα contacts (8 Å, |Δi|>4): 58; chains: 1; bounding box: 35×40×45 Å